Protein AF-A0A0V0GQ46-F1 (afdb_monomer)

Radius of gyration: 17.58 Å; Cα contacts (8 Å, |Δi|>4): 217; chains: 1; bounding box: 42×28×51 Å

Nearest PDB structures (foldseek):
  9bky-assembly3_C  TM=8.879E-01  e=1.731E-05  Trichomonas vaginalis G3
  6nyc-assembly1_A  TM=8.487E-01  e=3.309E-05  Rattus norvegicus
  4v29-assembly1_B  TM=6.767E-01  e=9.395E-04  Arabidopsis thaliana
  5a4x-assembly1_A  TM=6.779E-01  e=1.447E-03  Arabidopsis thaliana
  5a50-assembly1_B  TM=6.426E-01  e=7.571E-04  Arabidopsis thaliana

Organism: Solanum chacoense (NCBI:txid4108)

Solvent-accessible surface area (backbone atoms only — not comparable to full-atom values): 7747 Å² total; per-residue (Å²): 119,43,66,64,94,84,37,67,32,34,28,35,29,40,37,43,33,48,86,94,50,68,51,69,56,74,70,38,70,73,32,84,78,70,79,79,92,76,86,86,86,78,91,80,91,56,57,86,46,50,40,35,41,35,35,30,33,54,26,61,90,73,83,44,72,67,45,77,48,22,53,46,78,47,57,45,72,79,55,56,70,77,42,76,46,76,48,77,41,69,18,49,36,85,47,99,93,43,82,40,79,68,51,68,46,79,46,78,48,69,42,78,72,96,49,67,67,64,54,53,51,63,73,70,57,133

Secondary structure (DSSP, 8-state):
-EEETTEEE--EEEEEEETTEEEEPPPBPS-SS-----------S-TT-EEEEEEEE-GGGGTSPPEEEEEEEEEGGGSPBT-EEEEEEEEEEEETTEEEEEEEEEEEEEB--S-HHHHHHHHS--

Sequence (126 aa):
MKSKDGRGTTDAYCVAKYGPKWVRTRTIIDSLSPQWNEQYTWEVHDPCTVITVGVFDNGYLQGGKCTSIGKVRIRLSTLETEKVYTHSYPLIVLHPSGVKKMGEVQLAVRFSCTSYVNMLSKYTQP

Foldseek 3Di:
DDDDPHDDFFQKKKWKDWPPDI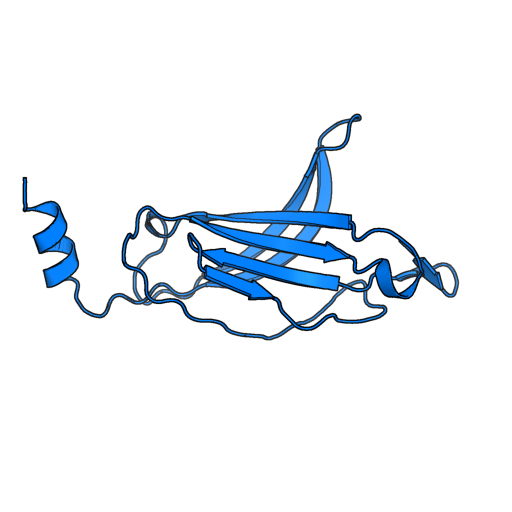DIFHTDGGDPDDDRVDDDDDDDPDQQTKIKMWMWTDCVVPVDDIDTLAMDIHRSVVADAQDKDWDWAFGWDQDPVGIDGNGIDTDIDHHHDPDPPVVVVVVVDD

pLDDT: mean 82.12, std 13.79, range [41.91, 96.0]

Mean predicted aligned error: 8.6 Å

InterPro domains:
  IPR000008 C2 domain [PF00168] (2-91)
  IPR000008 C2 domain [PS50004] (1-89)
  IPR000008 C2 domain [SM00239] (1-88)
  IPR035892 C2 domain superfamily [G3DSA:2.60.40.150] (1-115)
  IPR035892 C2 domain superfamily [SSF49562] (3-115)
  IPR047255 QUIRKY-like, fourth C2 domain [cd08379] (1-108)
  IPR047259 QUIRKY-like [PTHR31425] (1-126)

Structure (mmCIF, N/CA/C/O backbone):
data_AF-A0A0V0GQ46-F1
#
_entry.id   AF-A0A0V0GQ46-F1
#
loop_
_atom_site.group_PDB
_atom_site.id
_atom_site.type_symbol
_atom_site.label_atom_id
_atom_site.label_alt_id
_atom_site.label_comp_id
_atom_site.label_asym_id
_atom_site.label_entity_id
_atom_site.label_seq_id
_atom_site.pdbx_PDB_ins_code
_atom_site.Cartn_x
_atom_site.Cartn_y
_atom_site.Cartn_z
_atom_site.occupancy
_atom_site.B_iso_or_equiv
_atom_site.auth_seq_id
_atom_site.auth_comp_id
_atom_site.auth_asym_id
_atom_site.auth_atom_id
_atom_site.pdbx_PDB_model_num
ATOM 1 N N . MET A 1 1 ? 11.989 0.546 -17.305 1.00 47.09 1 MET A N 1
ATOM 2 C CA . MET A 1 1 ? 11.782 -0.881 -17.623 1.00 47.09 1 MET A CA 1
ATOM 3 C C . MET A 1 1 ? 13.049 -1.378 -18.288 1.00 47.09 1 MET A C 1
ATOM 5 O O . MET A 1 1 ? 13.387 -0.861 -19.347 1.00 47.09 1 MET A O 1
ATOM 9 N N . LYS A 1 2 ? 13.784 -2.282 -17.629 1.00 54.28 2 LYS A N 1
ATOM 10 C CA . LYS A 1 2 ? 14.972 -2.931 -18.212 1.00 54.28 2 LYS A CA 1
ATOM 11 C C . LYS A 1 2 ? 14.561 -3.704 -19.461 1.00 54.28 2 LYS A C 1
ATOM 13 O O . LYS A 1 2 ? 13.492 -4.281 -19.448 1.00 54.28 2 LYS A O 1
ATOM 18 N N . SER A 1 3 ? 15.396 -3.777 -20.489 1.00 47.81 3 SER A N 1
ATOM 19 C CA . SER A 1 3 ? 15.269 -4.800 -21.532 1.00 47.81 3 SER A CA 1
ATOM 20 C C . SER A 1 3 ? 16.409 -5.786 -21.336 1.00 47.81 3 SER A C 1
ATOM 22 O O . SER A 1 3 ? 17.531 -5.508 -21.755 1.00 47.81 3 SER A O 1
ATOM 24 N N . LYS A 1 4 ? 16.134 -6.917 -20.687 1.00 41.91 4 LYS A N 1
ATOM 25 C CA . LYS A 1 4 ? 16.996 -8.098 -20.781 1.00 41.91 4 LYS A CA 1
ATOM 26 C C . LYS A 1 4 ? 16.273 -9.041 -21.740 1.00 41.91 4 LYS A C 1
ATOM 28 O O . LYS A 1 4 ? 15.103 -9.347 -21.531 1.00 41.91 4 LYS A O 1
ATOM 33 N N . ASP A 1 5 ? 16.903 -9.346 -22.870 1.00 47.56 5 ASP A N 1
ATOM 34 C CA . ASP A 1 5 ? 16.332 -10.162 -23.956 1.00 47.56 5 ASP A CA 1
ATOM 35 C C . ASP A 1 5 ? 15.096 -9.565 -24.664 1.00 47.56 5 ASP A C 1
ATOM 37 O O . ASP A 1 5 ? 14.221 -10.285 -25.143 1.00 47.56 5 ASP A O 1
ATOM 41 N N . GLY A 1 6 ? 14.981 -8.231 -24.717 1.00 48.78 6 GLY A N 1
ATOM 42 C CA . GLY A 1 6 ? 13.810 -7.551 -25.292 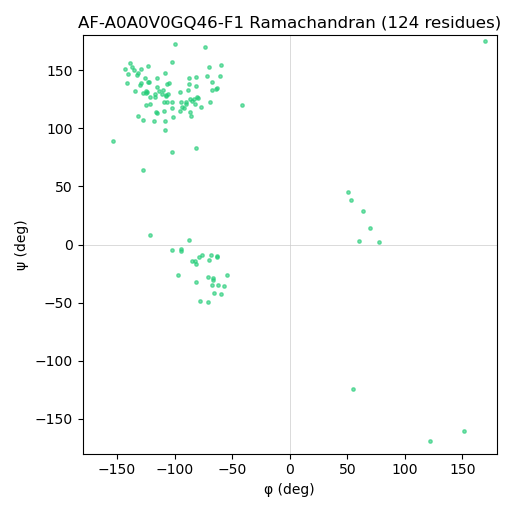1.00 48.78 6 GLY A CA 1
ATOM 43 C C . GLY A 1 6 ? 12.587 -7.536 -24.367 1.00 48.78 6 GLY A C 1
ATOM 44 O O . GLY A 1 6 ? 11.536 -7.017 -24.745 1.00 48.78 6 GLY A O 1
ATOM 45 N N . ARG A 1 7 ? 12.708 -8.075 -23.143 1.00 51.72 7 ARG A N 1
ATOM 46 C CA . ARG A 1 7 ? 11.646 -8.084 -22.133 1.00 51.72 7 ARG A CA 1
ATOM 47 C C . ARG A 1 7 ? 11.953 -7.099 -21.008 1.00 51.72 7 ARG A C 1
ATOM 49 O O . ARG A 1 7 ? 13.026 -7.127 -20.409 1.00 51.72 7 ARG A O 1
ATOM 56 N N . GLY A 1 8 ? 10.962 -6.247 -20.735 1.00 63.66 8 GLY A N 1
ATOM 57 C CA . GLY A 1 8 ? 10.830 -5.443 -19.521 1.00 63.66 8 GLY A CA 1
ATOM 58 C C . GLY A 1 8 ? 11.199 -6.244 -18.270 1.00 63.66 8 GLY A C 1
ATOM 59 O O . GLY A 1 8 ? 10.508 -7.218 -18.013 1.00 63.66 8 GLY A O 1
ATOM 60 N N . THR A 1 9 ? 12.194 -5.871 -17.464 1.00 70.44 9 THR A N 1
ATOM 61 C CA . THR A 1 9 ? 12.308 -6.378 -16.079 1.00 70.44 9 THR A CA 1
ATOM 62 C C . THR A 1 9 ? 12.332 -5.229 -15.068 1.00 70.44 9 THR A C 1
ATOM 64 O O . THR A 1 9 ? 12.663 -4.080 -15.402 1.00 70.44 9 THR A O 1
ATOM 67 N N . THR A 1 10 ? 11.886 -5.531 -13.849 1.00 82.75 10 THR A N 1
ATOM 68 C CA . THR A 1 10 ? 11.664 -4.588 -12.745 1.00 82.75 10 THR A CA 1
ATOM 69 C C . THR A 1 10 ? 12.100 -5.262 -11.450 1.00 82.75 10 THR A C 1
ATOM 71 O O . THR A 1 10 ? 11.832 -6.446 -11.243 1.00 82.75 10 THR A O 1
ATOM 74 N N . ASP A 1 11 ? 12.766 -4.503 -10.584 1.00 89.19 11 ASP A N 1
ATOM 75 C CA . ASP A 1 11 ? 13.241 -4.965 -9.284 1.00 89.19 11 ASP A CA 1
ATOM 76 C C . ASP A 1 11 ? 12.283 -4.437 -8.209 1.00 89.19 11 ASP A C 1
ATOM 78 O O . ASP A 1 11 ? 12.520 -3.413 -7.570 1.00 89.19 11 ASP A O 1
ATOM 82 N N . ALA A 1 12 ? 11.139 -5.091 -8.043 1.00 91.81 12 ALA A N 1
ATOM 83 C CA . ALA A 1 12 ? 10.012 -4.507 -7.330 1.00 91.81 12 ALA A CA 1
ATOM 84 C C . ALA A 1 12 ? 10.045 -4.752 -5.810 1.00 91.81 12 ALA A C 1
ATOM 86 O O . ALA A 1 12 ? 10.287 -5.866 -5.334 1.00 91.81 12 ALA A O 1
ATOM 87 N N . TYR A 1 13 ? 9.707 -3.723 -5.032 1.00 93.94 13 TYR A N 1
ATOM 88 C CA . TYR A 1 13 ? 9.416 -3.830 -3.600 1.00 93.94 13 TYR A CA 1
ATOM 89 C C . TYR A 1 13 ? 8.222 -2.960 -3.204 1.00 93.94 13 TYR A C 1
ATOM 91 O O . TYR A 1 13 ? 7.917 -1.954 -3.848 1.00 93.94 13 TYR A O 1
ATOM 99 N N . CYS A 1 14 ? 7.568 -3.331 -2.110 1.00 95.00 14 CYS A N 1
ATOM 100 C CA . CYS A 1 14 ? 6.446 -2.606 -1.538 1.00 95.00 14 CYS A CA 1
ATOM 101 C C . CYS A 1 14 ? 6.853 -1.922 -0.232 1.00 95.00 14 CYS A C 1
ATOM 103 O O . CYS A 1 14 ? 7.673 -2.426 0.535 1.00 95.00 14 CYS A O 1
ATOM 105 N N . VAL A 1 15 ? 6.245 -0.771 0.040 1.00 95.12 15 VAL A N 1
ATOM 106 C CA . VAL A 1 15 ? 6.314 -0.083 1.330 1.00 95.12 15 VAL A CA 1
ATOM 107 C C . VAL A 1 15 ? 4.895 0.134 1.819 1.00 95.12 15 VAL A C 1
ATOM 109 O O . VAL A 1 15 ? 4.116 0.818 1.157 1.00 95.12 15 VAL A O 1
ATOM 112 N N . ALA A 1 16 ? 4.563 -0.423 2.978 1.00 95.12 16 ALA A N 1
ATOM 113 C CA . ALA A 1 16 ? 3.288 -0.183 3.639 1.00 95.12 16 ALA A CA 1
ATOM 114 C C . ALA A 1 16 ? 3.501 0.742 4.840 1.00 95.12 16 ALA A C 1
ATOM 116 O O . ALA A 1 16 ? 4.384 0.514 5.666 1.00 95.12 16 ALA A O 1
ATOM 117 N N . LYS A 1 17 ? 2.703 1.806 4.922 1.00 94.62 17 LYS A N 1
ATOM 118 C CA . LYS A 1 17 ? 2.791 2.843 5.952 1.00 94.62 17 LYS A CA 1
ATOM 119 C C . LYS A 1 17 ? 1.454 3.006 6.667 1.00 94.62 17 LYS A C 1
ATOM 121 O O . LYS A 1 17 ? 0.426 3.203 6.020 1.00 94.62 17 LYS A O 1
ATOM 126 N N . TYR A 1 18 ? 1.509 3.003 7.994 1.00 91.44 18 TYR A N 1
ATOM 127 C CA . TYR A 1 18 ? 0.414 3.299 8.911 1.00 91.44 18 TYR A CA 1
ATOM 128 C C . TYR A 1 18 ? 0.879 4.376 9.905 1.00 91.44 18 TYR A C 1
ATOM 130 O O . TYR A 1 18 ? 1.717 4.124 10.774 1.00 91.44 18 TYR A O 1
ATOM 138 N N . GLY A 1 19 ? 0.376 5.606 9.758 1.00 87.88 19 GLY A N 1
ATOM 139 C CA . GLY A 1 19 ? 0.841 6.745 10.558 1.00 87.88 19 GLY A CA 1
ATOM 140 C C . GLY A 1 19 ? 2.370 6.931 10.450 1.00 87.88 19 GLY A C 1
ATOM 141 O O . GLY A 1 19 ? 2.876 7.050 9.330 1.00 87.88 19 GLY A O 1
ATOM 142 N N . PRO A 1 20 ? 3.125 6.952 11.567 1.00 88.44 20 PRO A N 1
ATOM 143 C CA . PRO A 1 20 ? 4.589 7.011 11.549 1.00 88.44 20 PRO A CA 1
ATOM 144 C C . PRO A 1 20 ? 5.261 5.643 11.326 1.00 88.44 20 PRO A C 1
ATOM 146 O O . PRO A 1 20 ? 6.441 5.596 10.981 1.00 88.44 20 PRO A O 1
ATOM 149 N N . LYS A 1 21 ? 4.534 4.531 11.506 1.00 91.31 21 LYS A N 1
ATOM 150 C CA . LYS A 1 21 ? 5.063 3.169 11.353 1.00 91.31 21 LYS A CA 1
ATOM 151 C C . LYS A 1 21 ? 5.081 2.796 9.870 1.00 91.31 21 LYS A C 1
ATOM 153 O O . LYS A 1 21 ? 4.113 3.038 9.147 1.00 91.31 21 LYS A O 1
ATOM 158 N N . TRP A 1 22 ? 6.162 2.187 9.405 1.00 94.81 22 TRP A N 1
ATOM 159 C CA . TRP A 1 22 ? 6.264 1.687 8.037 1.00 94.81 22 TRP A CA 1
ATOM 160 C C . TRP A 1 22 ? 7.048 0.382 7.999 1.00 94.81 22 TRP A C 1
ATOM 162 O O . TRP A 1 22 ? 7.905 0.136 8.843 1.00 94.81 22 TRP A O 1
ATOM 172 N N . VAL A 1 23 ? 6.731 -0.452 7.016 1.00 96.00 23 VAL A N 1
ATOM 173 C CA . VAL A 1 23 ? 7.465 -1.677 6.698 1.00 96.00 23 VAL A CA 1
ATOM 174 C C . VAL A 1 23 ? 7.785 -1.677 5.214 1.00 96.00 23 VAL A C 1
ATOM 176 O O . VAL A 1 23 ? 7.056 -1.095 4.405 1.00 96.00 23 VAL A O 1
ATOM 179 N N . ARG A 1 24 ? 8.882 -2.332 4.861 1.00 94.88 24 ARG A N 1
ATOM 180 C CA . ARG A 1 24 ? 9.311 -2.532 3.483 1.00 94.88 24 ARG A CA 1
ATOM 181 C C . ARG A 1 24 ? 9.486 -4.023 3.245 1.00 94.88 24 ARG A C 1
ATOM 183 O O . ARG A 1 24 ? 10.153 -4.675 4.043 1.00 94.88 24 ARG A O 1
ATOM 190 N N . THR A 1 25 ? 8.925 -4.515 2.148 1.00 96.00 25 THR A N 1
ATOM 191 C CA . THR A 1 25 ? 9.077 -5.915 1.747 1.00 96.00 25 THR A CA 1
ATOM 192 C C . THR A 1 25 ? 10.470 -6.191 1.195 1.00 96.00 25 THR A C 1
ATOM 194 O O . THR A 1 25 ? 11.219 -5.262 0.856 1.00 96.00 25 THR A O 1
ATOM 197 N N . ARG A 1 26 ? 10.806 -7.469 0.991 1.00 94.31 26 ARG A N 1
ATOM 198 C CA . ARG A 1 26 ? 11.977 -7.812 0.172 1.00 94.31 26 ARG A CA 1
ATOM 199 C C . ARG A 1 26 ? 11.830 -7.275 -1.258 1.00 94.31 26 ARG A C 1
ATOM 201 O O . ARG A 1 26 ? 10.719 -7.089 -1.763 1.00 94.31 26 ARG A O 1
ATOM 208 N N . THR A 1 27 ? 12.961 -7.042 -1.918 1.00 92.25 27 THR A N 1
ATOM 209 C CA . THR A 1 27 ? 12.986 -6.746 -3.355 1.00 92.25 27 THR A CA 1
ATOM 210 C C . THR A 1 27 ? 12.947 -8.056 -4.130 1.00 92.25 27 THR A C 1
ATOM 212 O O . THR A 1 27 ? 13.804 -8.911 -3.922 1.00 92.25 27 THR A O 1
ATOM 215 N N . ILE A 1 28 ? 11.979 -8.201 -5.033 1.00 91.94 28 ILE A N 1
ATOM 216 C CA . ILE A 1 28 ? 11.957 -9.286 -6.017 1.00 91.94 28 ILE A CA 1
ATOM 217 C C . ILE A 1 28 ? 12.663 -8.778 -7.270 1.00 91.94 28 ILE A C 1
ATOM 219 O O . ILE A 1 28 ? 12.232 -7.791 -7.860 1.00 91.94 28 ILE A O 1
ATOM 223 N N . ILE A 1 29 ? 13.768 -9.422 -7.630 1.00 89.56 29 ILE A N 1
ATOM 224 C CA . ILE A 1 29 ? 14.652 -9.001 -8.722 1.00 89.56 29 ILE A CA 1
ATOM 225 C C . ILE A 1 29 ? 14.157 -9.593 -10.044 1.00 89.56 29 ILE A C 1
ATOM 227 O O . ILE A 1 29 ? 13.682 -10.727 -10.076 1.00 89.56 29 ILE A O 1
ATOM 231 N N . ASP A 1 30 ? 14.291 -8.817 -11.119 1.00 85.38 30 ASP A N 1
ATOM 232 C CA . ASP A 1 30 ? 14.043 -9.222 -12.503 1.00 85.38 30 ASP A CA 1
ATOM 233 C C . ASP A 1 30 ? 12.675 -9.903 -12.740 1.00 85.38 30 ASP A C 1
ATOM 235 O O . ASP A 1 30 ? 12.569 -10.899 -13.456 1.00 85.38 30 ASP A O 1
ATOM 239 N N . SER A 1 31 ? 11.596 -9.342 -12.176 1.00 85.81 31 SER A N 1
ATOM 240 C CA . SER A 1 31 ? 10.235 -9.878 -12.332 1.00 85.81 31 SER A CA 1
ATOM 241 C C . SER A 1 31 ? 9.201 -8.798 -12.656 1.00 85.81 31 SER A C 1
ATOM 243 O O . SER A 1 31 ? 9.119 -7.771 -11.986 1.00 85.81 31 SER A O 1
ATOM 245 N N . LEU A 1 32 ? 8.365 -9.051 -13.671 1.00 83.94 32 LEU A N 1
ATOM 246 C CA . LEU A 1 32 ? 7.196 -8.218 -14.003 1.00 83.94 32 LEU A CA 1
ATOM 247 C C . LEU A 1 32 ? 5.943 -8.584 -13.195 1.00 83.94 32 LEU A C 1
ATOM 249 O O . LEU A 1 32 ? 4.984 -7.817 -13.163 1.00 83.94 32 LEU A O 1
ATOM 253 N N . SER A 1 33 ? 5.951 -9.744 -12.541 1.00 88.38 33 SER A N 1
ATOM 254 C CA . SER A 1 33 ? 4.870 -10.239 -11.686 1.00 88.38 33 SER A CA 1
ATOM 255 C C . SER A 1 33 ? 5.445 -10.635 -10.319 1.00 88.38 33 SER A C 1
ATOM 257 O O . SER A 1 33 ? 5.477 -11.823 -9.978 1.00 88.38 33 SER A O 1
ATOM 259 N N . PRO A 1 34 ? 5.987 -9.666 -9.558 1.00 91.62 34 PRO A N 1
ATOM 260 C CA . PRO A 1 34 ? 6.619 -9.933 -8.273 1.00 91.62 34 PRO A CA 1
ATOM 261 C C . PRO A 1 34 ? 5.605 -10.503 -7.274 1.00 91.62 34 PRO A C 1
ATOM 263 O O . PRO A 1 34 ? 4.503 -9.981 -7.119 1.00 91.62 34 PRO A O 1
ATOM 266 N N . GLN A 1 35 ? 6.000 -11.559 -6.563 1.00 93.62 35 GLN A N 1
ATOM 267 C CA . GLN A 1 35 ? 5.216 -12.145 -5.477 1.00 93.62 35 GLN A CA 1
ATOM 268 C C . GLN A 1 35 ? 5.996 -12.026 -4.172 1.00 93.62 35 GLN A C 1
ATOM 270 O O . GLN A 1 35 ? 6.982 -12.730 -3.943 1.00 93.62 35 GLN A O 1
ATOM 275 N N . TRP A 1 36 ? 5.565 -11.107 -3.310 1.00 94.44 36 TRP A N 1
ATOM 276 C CA . TRP A 1 36 ? 6.195 -10.928 -2.004 1.00 94.44 36 TRP A CA 1
ATOM 277 C C . TRP A 1 36 ? 5.742 -12.008 -1.027 1.00 94.44 36 TRP A C 1
ATOM 279 O O . TRP A 1 36 ? 6.599 -12.662 -0.439 1.00 94.44 36 TRP A O 1
ATOM 289 N N . ASN A 1 37 ? 4.425 -12.246 -0.943 1.00 93.25 37 ASN A N 1
ATOM 290 C CA . ASN A 1 37 ? 3.787 -13.184 -0.009 1.00 93.25 37 ASN A CA 1
ATOM 291 C C . ASN A 1 37 ? 4.188 -12.920 1.454 1.00 93.25 37 ASN A C 1
ATOM 293 O O . ASN A 1 37 ? 4.402 -13.842 2.235 1.00 93.25 37 ASN A O 1
ATOM 297 N N . GLU A 1 38 ? 4.306 -11.640 1.806 1.00 94.31 38 GLU A N 1
ATOM 298 C CA . GLU A 1 38 ? 4.683 -11.177 3.140 1.00 94.31 38 GLU A CA 1
ATOM 299 C C . GLU A 1 38 ? 3.464 -10.592 3.856 1.00 94.31 38 GLU A C 1
ATOM 301 O O . GLU A 1 38 ? 2.679 -9.848 3.262 1.00 94.31 38 GLU A O 1
ATOM 306 N N . GLN A 1 39 ? 3.319 -10.916 5.142 1.00 94.06 39 GLN A N 1
ATOM 307 C CA . GLN A 1 39 ? 2.237 -10.428 5.992 1.00 94.06 39 GLN A CA 1
ATOM 308 C C . GLN A 1 39 ? 2.801 -9.551 7.108 1.00 94.06 39 GLN A C 1
ATOM 310 O O . GLN A 1 39 ? 3.765 -9.918 7.778 1.00 94.06 39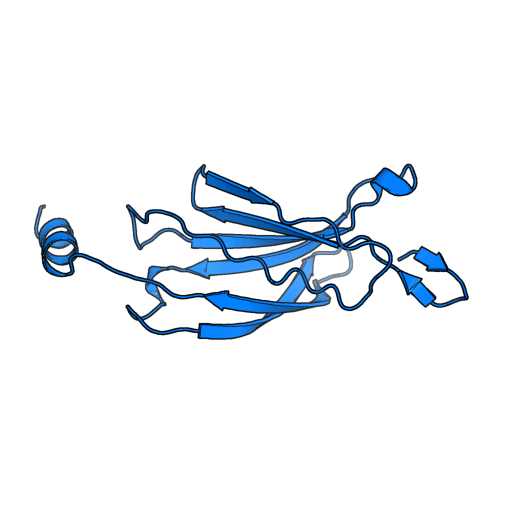 GLN A O 1
ATOM 315 N N . TYR A 1 40 ? 2.144 -8.416 7.341 1.00 93.31 40 TYR A N 1
ATOM 316 C CA . TYR A 1 40 ? 2.488 -7.478 8.402 1.00 93.31 40 TYR A CA 1
ATOM 317 C C . TYR A 1 40 ? 1.249 -7.074 9.189 1.00 93.31 40 TYR A C 1
ATOM 319 O O . TYR A 1 40 ? 0.156 -6.963 8.632 1.00 93.31 40 TYR A O 1
ATOM 327 N N . THR A 1 41 ? 1.447 -6.813 10.478 1.00 91.69 41 THR A N 1
ATOM 328 C CA . THR A 1 41 ? 0.389 -6.416 11.407 1.00 91.69 41 THR A CA 1
ATOM 329 C C . THR A 1 41 ? 0.818 -5.159 12.153 1.00 91.69 41 THR A C 1
ATOM 331 O O . THR A 1 41 ? 1.968 -5.040 12.574 1.00 91.69 41 THR A O 1
ATOM 334 N N . TRP A 1 42 ? -0.119 -4.233 12.344 1.00 89.94 42 TRP A N 1
ATOM 335 C CA . TRP A 1 42 ? 0.068 -3.043 13.168 1.00 89.94 42 TRP A CA 1
ATOM 336 C C . TRP A 1 42 ? -1.035 -2.958 14.211 1.00 89.94 42 TRP A C 1
ATOM 338 O O . TRP A 1 42 ? -2.194 -3.248 13.921 1.00 89.94 42 TRP A O 1
ATOM 348 N N . GLU A 1 43 ? -0.682 -2.492 15.404 1.00 87.56 43 GLU A N 1
ATOM 349 C CA . GLU A 1 43 ? -1.673 -2.065 16.387 1.00 87.56 43 GLU A CA 1
ATOM 350 C C . GLU A 1 43 ? -2.350 -0.776 15.915 1.00 87.56 43 GLU A C 1
ATOM 352 O O . GLU A 1 43 ? -1.687 0.238 15.654 1.00 87.56 43 GLU A O 1
ATOM 357 N N . VAL A 1 44 ? -3.676 -0.833 15.795 1.00 84.69 44 VAL A N 1
ATOM 358 C CA . VAL A 1 44 ? -4.507 0.289 15.359 1.00 84.69 44 VAL A CA 1
ATOM 359 C C . VAL A 1 44 ? -5.043 1.012 16.588 1.00 84.69 44 VAL A C 1
ATOM 361 O O . VAL A 1 44 ? -5.836 0.466 17.350 1.00 84.69 44 VAL A O 1
ATOM 364 N N . HIS A 1 45 ? -4.618 2.260 16.771 1.00 81.06 45 HIS A N 1
ATOM 365 C CA . HIS A 1 45 ? -5.109 3.127 17.847 1.00 81.06 45 HIS A CA 1
ATOM 366 C C . HIS A 1 45 ? -6.217 4.079 17.381 1.00 81.06 45 HIS A C 1
ATOM 368 O O . HIS A 1 45 ? -7.044 4.480 18.199 1.00 81.06 45 HIS A O 1
ATOM 374 N N . ASP A 1 46 ? -6.233 4.410 16.084 1.00 81.12 46 ASP A N 1
ATOM 375 C CA . ASP A 1 46 ? -7.221 5.277 15.445 1.00 81.12 46 ASP A CA 1
ATOM 376 C C . ASP A 1 46 ? -7.754 4.620 14.150 1.00 81.12 46 ASP A C 1
ATOM 378 O O . ASP A 1 46 ? -7.013 4.511 13.164 1.00 81.12 46 ASP A O 1
ATOM 382 N N . PRO A 1 47 ? -9.029 4.186 14.114 1.00 76.00 47 PRO A N 1
ATOM 383 C CA . PRO A 1 47 ? -9.633 3.565 12.935 1.00 76.00 47 PRO A CA 1
ATOM 384 C C . PRO A 1 47 ? -9.870 4.552 11.777 1.00 76.00 47 PRO A C 1
ATOM 386 O O . PRO A 1 47 ? -10.102 4.124 10.646 1.00 76.00 47 PRO A O 1
ATOM 389 N N . CYS A 1 48 ? -9.780 5.867 12.007 1.00 81.19 48 CYS A N 1
ATOM 390 C CA . CYS A 1 48 ? -9.873 6.873 10.946 1.00 81.19 48 CYS A CA 1
ATOM 391 C C . CYS A 1 48 ? -8.590 6.970 10.102 1.00 81.19 48 CYS A C 1
ATOM 393 O O . CYS A 1 48 ? -8.584 7.614 9.045 1.00 81.19 48 CYS A O 1
ATOM 395 N N . THR A 1 49 ? -7.513 6.304 10.528 1.00 86.62 49 THR A N 1
ATOM 396 C CA . THR A 1 49 ? -6.234 6.279 9.819 1.00 86.62 49 THR A CA 1
ATOM 397 C C . THR A 1 49 ? -6.309 5.467 8.515 1.00 86.62 49 THR A C 1
ATOM 399 O O . THR A 1 49 ? -7.119 4.557 8.326 1.00 86.62 49 THR A O 1
ATOM 402 N N . VAL A 1 50 ? -5.443 5.825 7.565 1.00 91.94 50 VAL A N 1
ATOM 403 C CA . VAL A 1 50 ? -5.328 5.198 6.245 1.00 91.94 50 VAL A CA 1
ATOM 404 C C . VAL A 1 50 ? -4.006 4.444 6.154 1.00 91.94 50 VAL A C 1
ATOM 406 O O . VAL A 1 50 ? -2.946 5.026 6.388 1.00 91.94 50 VAL A O 1
ATOM 409 N N . ILE A 1 51 ? -4.055 3.180 5.736 1.00 93.25 51 ILE A N 1
ATOM 410 C CA . ILE A 1 51 ? -2.864 2.433 5.327 1.00 93.25 51 ILE A CA 1
ATOM 411 C C . ILE A 1 51 ? -2.525 2.828 3.892 1.00 93.25 51 ILE A C 1
ATOM 413 O O . ILE A 1 51 ? -3.372 2.776 3.001 1.00 93.25 51 ILE A O 1
ATOM 417 N N . THR A 1 52 ? -1.280 3.237 3.656 1.00 94.19 52 THR A N 1
ATOM 418 C CA . THR A 1 52 ? -0.778 3.522 2.307 1.00 94.19 52 THR A CA 1
ATOM 419 C C . THR A 1 52 ? 0.219 2.455 1.898 1.00 94.19 52 THR A C 1
ATOM 421 O O . THR A 1 52 ? 1.228 2.281 2.574 1.00 94.19 52 THR A O 1
ATOM 424 N N . VAL A 1 53 ? -0.040 1.775 0.785 1.00 94.50 53 VAL A N 1
ATOM 425 C CA . VAL A 1 53 ? 0.866 0.792 0.185 1.00 94.50 53 VAL A CA 1
ATOM 426 C C . VAL A 1 53 ? 1.426 1.380 -1.103 1.00 94.50 53 VAL A C 1
ATOM 428 O O . VAL A 1 53 ? 0.678 1.655 -2.036 1.00 94.50 53 VAL A O 1
ATOM 431 N N . GLY A 1 54 ? 2.729 1.630 -1.149 1.00 93.25 54 GLY A N 1
ATOM 432 C CA . GLY A 1 54 ? 3.444 2.084 -2.340 1.00 93.25 54 GLY A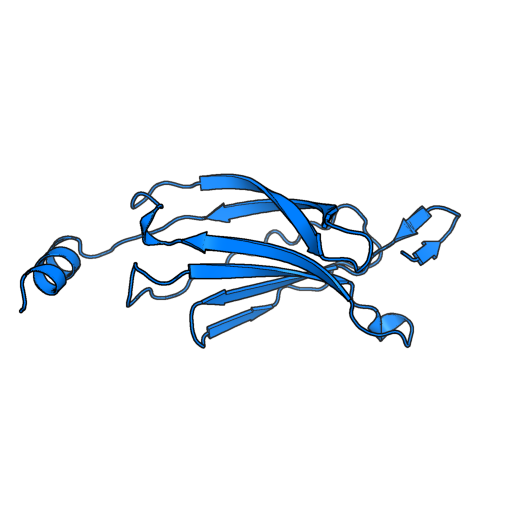 CA 1
ATOM 433 C C . GLY A 1 54 ? 4.256 0.951 -2.950 1.00 93.25 54 GLY A C 1
ATOM 434 O O . GLY A 1 54 ? 4.894 0.203 -2.217 1.00 93.25 54 GLY A O 1
ATOM 435 N N . VAL A 1 55 ? 4.256 0.848 -4.275 1.00 93.44 55 VAL A N 1
ATOM 436 C CA . VAL A 1 55 ? 5.066 -0.117 -5.028 1.00 93.44 55 VAL A CA 1
ATOM 437 C C . VAL A 1 55 ? 6.153 0.647 -5.772 1.00 93.44 55 VAL A C 1
ATOM 439 O O . VAL A 1 55 ? 5.880 1.672 -6.405 1.00 93.44 55 VAL A O 1
ATOM 442 N N . PHE A 1 56 ? 7.385 0.163 -5.685 1.00 91.44 56 PHE A N 1
ATOM 443 C CA . PHE A 1 56 ? 8.574 0.841 -6.184 1.00 91.44 56 PHE A CA 1
ATOM 444 C C . PHE A 1 56 ? 9.448 -0.112 -6.992 1.00 91.44 56 PHE A C 1
ATOM 446 O O . PHE A 1 56 ? 9.558 -1.289 -6.656 1.00 91.44 56 PHE A O 1
ATOM 453 N N . ASP A 1 57 ? 10.092 0.424 -8.026 1.00 89.25 57 ASP A N 1
ATOM 454 C CA . ASP A 1 57 ? 11.160 -0.235 -8.776 1.00 89.25 57 ASP A CA 1
ATOM 455 C C . ASP A 1 57 ? 12.516 0.188 -8.199 1.00 89.25 57 ASP A C 1
ATOM 457 O O . ASP A 1 57 ? 12.838 1.383 -8.132 1.00 89.25 57 ASP A O 1
ATOM 461 N N . ASN A 1 58 ? 13.308 -0.786 -7.766 1.00 86.75 58 ASN A N 1
ATOM 462 C CA . ASN A 1 58 ? 14.634 -0.592 -7.208 1.00 86.75 58 ASN A CA 1
ATOM 463 C C . ASN A 1 58 ? 15.678 -0.418 -8.319 1.00 86.75 58 ASN A C 1
ATOM 465 O O . ASN A 1 58 ? 16.411 -1.339 -8.668 1.00 86.75 58 ASN A O 1
ATOM 469 N N . GLY A 1 59 ? 15.797 0.807 -8.828 1.00 76.88 59 GLY A N 1
ATOM 470 C CA . GLY A 1 59 ? 16.803 1.163 -9.833 1.00 76.88 59 GLY A CA 1
ATOM 471 C C . GLY A 1 59 ? 18.256 1.154 -9.333 1.00 76.88 59 GLY A C 1
ATOM 472 O O . GLY A 1 59 ? 19.172 1.258 -10.149 1.00 76.88 59 GLY A O 1
ATOM 473 N N . TYR A 1 60 ? 18.495 1.014 -8.021 1.00 67.81 60 TYR A N 1
ATOM 474 C CA . TYR A 1 60 ? 19.836 1.141 -7.432 1.00 67.81 60 TYR A CA 1
ATOM 475 C C . TYR A 1 60 ? 20.804 0.038 -7.867 1.00 67.81 60 TYR A C 1
ATOM 477 O O . TYR A 1 60 ? 21.996 0.298 -8.005 1.00 67.81 60 TYR A O 1
ATOM 485 N N . LEU A 1 61 ? 20.299 -1.167 -8.160 1.00 63.66 61 LEU A N 1
ATOM 486 C CA . LEU A 1 61 ? 21.112 -2.266 -8.700 1.00 63.66 61 LEU A CA 1
ATOM 487 C C . LEU A 1 61 ? 21.705 -1.947 -10.089 1.00 63.66 61 LEU A C 1
ATOM 489 O O . LEU A 1 61 ? 22.547 -2.688 -10.581 1.00 63.66 61 LEU A O 1
ATOM 493 N N . GLN A 1 62 ? 21.270 -0.851 -10.720 1.00 55.31 62 GLN A N 1
ATOM 494 C CA . GLN A 1 62 ? 21.633 -0.441 -12.079 1.00 55.31 62 GLN A CA 1
ATOM 495 C C . GLN A 1 62 ? 22.294 0.947 -12.137 1.00 55.31 62 GLN A C 1
ATOM 497 O O . GLN A 1 62 ? 22.438 1.505 -13.222 1.00 55.31 62 GLN A O 1
ATOM 502 N N . GLY A 1 63 ? 22.625 1.558 -10.991 1.00 60.75 63 GLY A N 1
ATOM 503 C CA . GLY A 1 63 ? 23.108 2.947 -10.946 1.00 60.75 63 GLY A CA 1
ATOM 504 C C . GLY A 1 63 ? 22.035 4.000 -11.274 1.00 60.75 63 GLY A C 1
ATOM 505 O O . GLY A 1 63 ? 22.362 5.158 -11.526 1.00 60.75 63 GLY A O 1
ATOM 506 N N . GLY A 1 64 ? 20.754 3.610 -11.280 1.00 67.12 64 GLY A N 1
ATOM 507 C CA . GLY A 1 64 ? 19.607 4.487 -11.517 1.00 67.12 64 GLY A CA 1
ATOM 508 C C . GLY A 1 64 ? 18.896 4.919 -10.230 1.00 67.12 64 GLY A C 1
ATOM 509 O O . GLY A 1 64 ? 19.169 4.425 -9.137 1.00 67.12 64 GLY A O 1
ATOM 510 N N . LYS A 1 65 ? 17.933 5.842 -10.355 1.00 74.69 65 LYS A N 1
ATOM 511 C CA . LYS A 1 65 ? 17.064 6.254 -9.239 1.00 74.69 65 LYS A CA 1
ATOM 512 C C . LYS A 1 65 ? 15.924 5.253 -9.044 1.00 74.69 65 LYS A C 1
ATOM 514 O O . LYS A 1 65 ? 15.369 4.750 -10.019 1.00 74.69 65 LYS A O 1
ATOM 519 N N . CYS A 1 66 ? 15.523 5.018 -7.795 1.00 79.38 66 CYS A N 1
ATOM 520 C CA . CYS A 1 66 ? 14.290 4.285 -7.510 1.00 79.38 66 CYS A CA 1
ATOM 521 C C . CYS A 1 66 ? 13.081 5.064 -8.035 1.00 79.38 66 CYS A C 1
ATOM 523 O O . CYS A 1 66 ? 12.971 6.271 -7.808 1.00 79.38 66 CYS A O 1
ATOM 525 N N . THR A 1 67 ? 12.169 4.374 -8.717 1.00 84.88 67 THR A N 1
ATOM 526 C CA . THR A 1 67 ? 10.956 4.991 -9.270 1.00 84.88 67 THR A CA 1
ATOM 527 C C . THR A 1 67 ? 9.712 4.420 -8.602 1.00 84.88 67 THR A C 1
ATOM 529 O O . THR A 1 67 ? 9.656 3.242 -8.255 1.00 84.88 67 THR A O 1
ATOM 532 N N . SER A 1 68 ? 8.705 5.262 -8.377 1.00 87.19 68 SER A N 1
ATOM 533 C CA . SER A 1 68 ? 7.415 4.818 -7.846 1.00 87.19 68 SER A CA 1
ATOM 534 C C . SER A 1 68 ? 6.544 4.277 -8.977 1.00 87.19 68 SER A C 1
ATOM 536 O O . SER A 1 68 ? 6.221 5.020 -9.905 1.00 87.19 68 SER A O 1
ATOM 538 N N . ILE A 1 69 ? 6.127 3.015 -8.874 1.00 88.12 69 ILE A N 1
ATOM 539 C CA . ILE A 1 69 ? 5.219 2.355 -9.825 1.00 88.12 69 ILE A CA 1
ATOM 540 C C . ILE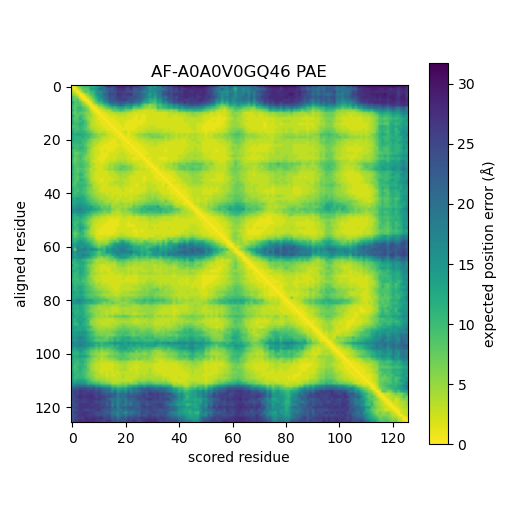 A 1 69 ? 3.766 2.730 -9.531 1.00 88.12 69 ILE A C 1
ATOM 542 O O . ILE A 1 69 ? 2.956 2.811 -10.445 1.00 88.12 69 ILE A O 1
ATOM 546 N N . GLY A 1 70 ? 3.419 2.962 -8.265 1.00 90.44 70 GLY A N 1
ATOM 547 C CA . GLY A 1 70 ? 2.083 3.399 -7.876 1.00 90.44 70 GLY A CA 1
ATOM 548 C C . GLY A 1 70 ? 1.868 3.351 -6.371 1.00 90.44 70 GLY A C 1
ATOM 549 O O . GLY A 1 70 ? 2.730 2.900 -5.614 1.00 90.44 70 GLY A O 1
ATOM 550 N N . LYS A 1 71 ? 0.704 3.831 -5.932 1.00 91.88 71 LYS A N 1
ATOM 551 C CA . LYS A 1 71 ? 0.295 3.790 -4.527 1.00 91.88 71 LYS A CA 1
ATOM 552 C C . LYS A 1 71 ? -1.185 3.467 -4.389 1.00 91.88 71 LYS A C 1
ATOM 554 O O . LYS A 1 71 ? -2.000 3.923 -5.185 1.00 91.88 71 LYS A O 1
ATOM 559 N N . VAL A 1 72 ? -1.515 2.758 -3.323 1.00 92.19 72 VAL A N 1
ATOM 560 C CA . VAL A 1 72 ? -2.870 2.397 -2.915 1.00 92.19 72 VAL A CA 1
ATOM 561 C C . VAL A 1 72 ? -3.098 2.940 -1.512 1.00 92.19 72 VAL A C 1
ATOM 563 O O . VAL A 1 72 ? -2.201 2.911 -0.669 1.00 92.19 72 VAL A O 1
ATOM 566 N N . ARG A 1 73 ? -4.292 3.475 -1.261 1.00 92.44 73 ARG A N 1
ATOM 567 C CA . ARG A 1 73 ? -4.700 3.996 0.047 1.00 92.44 73 ARG A CA 1
ATOM 568 C C . ARG A 1 73 ? -5.936 3.237 0.503 1.00 92.44 73 ARG A C 1
ATOM 570 O O . ARG A 1 73 ? -6.948 3.267 -0.185 1.00 92.44 73 ARG A O 1
ATOM 577 N N . ILE A 1 74 ? -5.844 2.587 1.655 1.00 91.88 74 ILE A N 1
ATOM 578 C CA . ILE A 1 74 ? -6.911 1.778 2.242 1.00 91.88 74 ILE A CA 1
ATOM 579 C C . ILE A 1 74 ? -7.318 2.442 3.550 1.00 91.88 74 ILE A C 1
ATOM 581 O O . ILE A 1 74 ? -6.516 2.558 4.478 1.00 91.88 74 ILE A O 1
ATOM 585 N N . ARG A 1 75 ? -8.552 2.941 3.606 1.00 91.19 75 ARG A N 1
ATOM 586 C CA . ARG A 1 75 ? -9.106 3.556 4.812 1.00 91.19 75 ARG A CA 1
ATOM 587 C C . ARG A 1 75 ? -9.556 2.444 5.754 1.00 91.19 75 ARG A C 1
ATOM 589 O O . ARG A 1 75 ? -10.330 1.588 5.349 1.00 91.19 75 ARG A O 1
ATOM 596 N N . LEU A 1 76 ? -9.082 2.452 6.997 1.00 87.75 76 LEU A N 1
ATOM 597 C CA . LEU A 1 76 ? -9.421 1.383 7.939 1.00 87.75 76 LEU A CA 1
ATOM 598 C C . LEU A 1 76 ? -10.901 1.399 8.325 1.00 87.75 76 LEU A C 1
ATOM 600 O O . LEU A 1 76 ? -11.511 0.343 8.423 1.00 87.75 76 LEU A O 1
ATOM 604 N N . SER A 1 77 ? -11.503 2.584 8.430 1.00 85.00 77 SER A N 1
ATOM 605 C CA . SER A 1 77 ? -12.925 2.739 8.753 1.00 85.00 77 SER A CA 1
ATOM 606 C C . SER A 1 77 ? -13.892 2.158 7.712 1.00 85.00 77 SER A C 1
ATOM 608 O O . SER A 1 77 ? -15.087 2.111 7.976 1.00 85.00 77 SER A O 1
ATOM 610 N N . THR A 1 78 ? -13.424 1.769 6.518 1.00 87.69 78 THR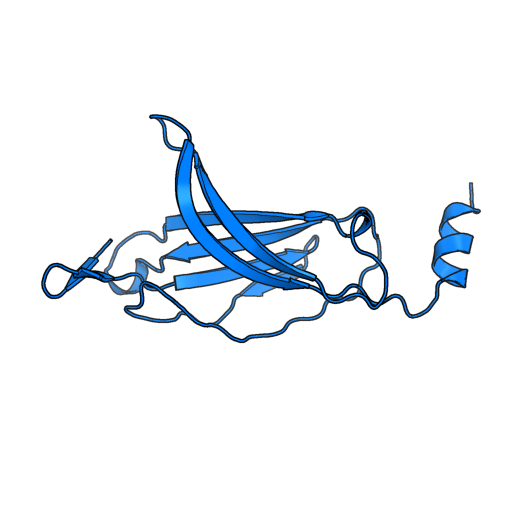 A N 1
ATOM 611 C CA . THR A 1 78 ? -14.265 1.102 5.505 1.00 87.69 78 THR A CA 1
ATOM 612 C C . THR A 1 78 ? -14.172 -0.419 5.572 1.00 87.69 78 THR A C 1
ATOM 614 O O . THR A 1 78 ? -14.820 -1.094 4.778 1.00 87.69 78 THR A O 1
ATOM 617 N N . LEU A 1 79 ? -13.324 -0.964 6.446 1.00 88.00 79 LEU A N 1
ATOM 618 C CA . LEU A 1 79 ? -13.135 -2.400 6.602 1.00 88.00 79 LEU A CA 1
ATOM 619 C C . LEU A 1 79 ? -14.018 -2.916 7.738 1.00 88.00 79 LEU A C 1
ATOM 621 O O . LEU A 1 79 ? -14.012 -2.376 8.843 1.00 88.00 79 LEU A O 1
ATOM 625 N N . GLU A 1 80 ? -14.748 -3.994 7.475 1.00 86.06 80 GLU A N 1
ATOM 626 C CA . GLU A 1 80 ? -15.459 -4.740 8.509 1.00 86.06 80 GLU A CA 1
ATOM 627 C C . GLU A 1 80 ? -14.464 -5.521 9.377 1.00 86.06 80 GLU A C 1
ATOM 629 O O . GLU A 1 80 ? -13.440 -6.024 8.903 1.00 86.06 80 GLU A O 1
ATOM 634 N N . THR A 1 81 ? -14.781 -5.632 10.666 1.00 84.94 81 THR A N 1
ATOM 635 C CA . THR A 1 81 ? -13.969 -6.384 11.630 1.00 84.94 81 THR A CA 1
ATOM 636 C C . THR A 1 81 ? -14.009 -7.888 11.334 1.00 84.94 81 THR A C 1
ATOM 638 O O . THR A 1 81 ? -15.053 -8.421 10.973 1.00 84.94 81 THR A O 1
ATOM 641 N N . GLU A 1 82 ? -12.863 -8.560 11.472 1.00 86.06 82 GLU A N 1
ATOM 642 C CA . GLU A 1 82 ? -12.615 -9.986 11.184 1.00 86.06 82 GLU A CA 1
ATOM 643 C C . GLU A 1 82 ? -12.856 -10.438 9.732 1.00 86.06 82 GLU A C 1
ATOM 645 O O . GLU A 1 82 ? -12.642 -11.603 9.396 1.00 86.06 82 GLU A O 1
ATOM 650 N N . LYS A 1 83 ? -13.202 -9.522 8.823 1.00 89.44 83 LYS A N 1
ATOM 651 C CA . LYS A 1 83 ? -13.354 -9.825 7.399 1.00 89.44 83 LYS A CA 1
ATOM 652 C C . LYS A 1 83 ? -12.029 -9.678 6.660 1.00 89.44 83 LYS A C 1
ATOM 654 O O . LYS A 1 83 ? -11.315 -8.685 6.809 1.00 89.44 83 LYS A O 1
ATOM 659 N N . VAL A 1 84 ? -11.705 -10.674 5.836 1.00 92.31 84 VAL A N 1
ATOM 660 C CA . VAL A 1 84 ? -10.529 -10.653 4.958 1.00 92.31 84 VAL A CA 1
ATOM 661 C C . VAL A 1 84 ? -10.938 -10.114 3.592 1.00 92.31 84 VAL A C 1
ATOM 663 O O . VAL A 1 84 ? -11.766 -10.701 2.900 1.00 92.31 84 VAL A O 1
A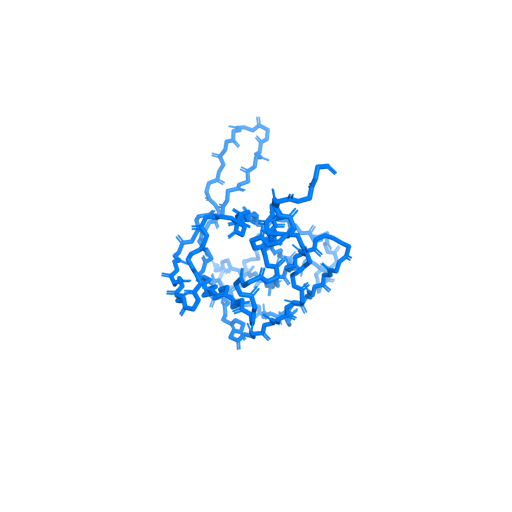TOM 666 N N . TYR A 1 85 ? -10.339 -8.995 3.200 1.00 91.50 85 TYR A N 1
ATOM 667 C CA . TYR A 1 85 ? -10.532 -8.363 1.902 1.00 91.50 85 TYR A CA 1
ATOM 668 C C . TYR A 1 85 ? -9.350 -8.693 0.999 1.00 91.50 85 TYR A C 1
ATOM 670 O O . TYR A 1 85 ? -8.264 -8.154 1.198 1.00 91.50 85 TYR A O 1
ATOM 678 N N . THR A 1 86 ? -9.573 -9.518 -0.022 1.00 93.50 86 THR A N 1
ATOM 679 C CA . THR A 1 86 ? -8.569 -9.836 -1.048 1.00 93.50 86 THR A CA 1
ATOM 680 C C . THR A 1 86 ? -8.968 -9.167 -2.354 1.00 93.50 86 THR A C 1
ATOM 682 O O . THR A 1 86 ? -9.930 -9.589 -2.989 1.00 93.50 86 THR A O 1
ATOM 685 N N . HIS A 1 87 ? -8.263 -8.103 -2.742 1.00 90.62 87 HIS A N 1
ATOM 686 C CA . HIS A 1 87 ? -8.597 -7.314 -3.932 1.00 90.62 87 HIS A CA 1
ATOM 687 C C . HIS A 1 87 ? -7.357 -6.985 -4.765 1.00 90.62 87 HIS A C 1
ATOM 689 O O . HIS A 1 87 ? -6.254 -6.821 -4.238 1.00 90.62 87 HIS A O 1
ATOM 695 N N . SER A 1 88 ? -7.567 -6.855 -6.078 1.00 91.50 88 SER A N 1
ATOM 696 C CA . SER A 1 88 ? -6.585 -6.289 -7.004 1.00 91.50 88 SER A CA 1
ATOM 697 C C . SER A 1 88 ? -6.803 -4.781 -7.097 1.00 91.50 88 SER A C 1
ATOM 699 O O . SER A 1 88 ? -7.891 -4.327 -7.455 1.00 91.50 88 SER A O 1
ATOM 701 N N . TYR A 1 89 ? -5.784 -3.997 -6.751 1.00 91.25 89 TYR A N 1
ATOM 702 C CA . TYR A 1 89 ? -5.825 -2.539 -6.785 1.00 91.25 89 TYR A CA 1
ATOM 703 C C . TYR A 1 89 ? -4.983 -2.011 -7.950 1.00 91.25 89 TYR A C 1
ATOM 705 O O . TYR A 1 89 ? -3.801 -2.351 -8.043 1.00 91.25 89 TYR A O 1
ATOM 713 N N . PRO A 1 90 ? -5.524 -1.146 -8.823 1.00 90.25 90 PRO A N 1
ATOM 714 C CA . PRO A 1 90 ? -4.749 -0.584 -9.919 1.00 90.25 90 PRO A CA 1
ATOM 715 C C . PRO A 1 90 ? -3.654 0.352 -9.394 1.00 90.25 90 PRO A C 1
ATOM 717 O O . PRO A 1 90 ? -3.899 1.239 -8.574 1.00 90.25 90 PRO A O 1
ATOM 720 N N . LEU A 1 91 ? -2.438 0.183 -9.908 1.00 86.88 91 LEU A N 1
ATOM 721 C CA . LEU A 1 91 ? -1.311 1.069 -9.646 1.00 86.88 91 LEU A CA 1
ATOM 722 C C . LEU A 1 91 ? -1.367 2.231 -10.630 1.00 86.88 91 LEU A C 1
ATOM 72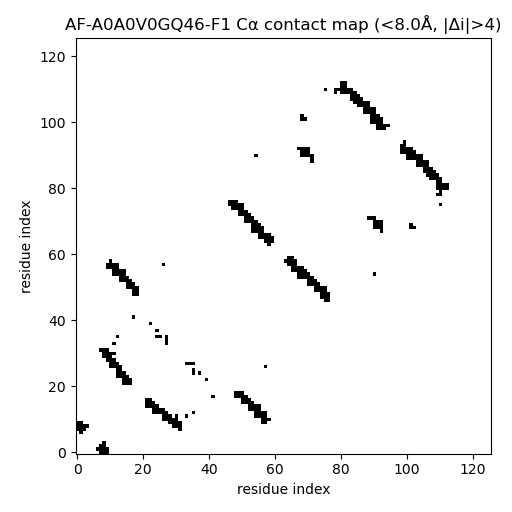4 O O . LEU A 1 91 ? -1.175 2.064 -11.835 1.00 86.88 91 LEU A O 1
ATOM 728 N N . ILE A 1 92 ? -1.668 3.412 -10.100 1.00 83.75 92 ILE A N 1
ATOM 729 C CA . ILE A 1 92 ? -1.866 4.628 -10.882 1.00 83.75 92 ILE A CA 1
ATOM 730 C C . ILE A 1 92 ? -0.756 5.626 -10.554 1.00 83.75 92 ILE A C 1
ATOM 732 O O . ILE A 1 92 ? -0.475 5.891 -9.380 1.00 83.75 92 ILE A O 1
ATOM 736 N N . VAL A 1 93 ? -0.148 6.200 -11.594 1.00 80.19 93 VAL A N 1
ATOM 737 C CA . VAL A 1 93 ? 0.874 7.250 -11.484 1.00 80.19 93 VAL A CA 1
ATOM 738 C C . VAL A 1 93 ? 0.438 8.478 -12.262 1.00 80.19 93 VAL A C 1
ATOM 740 O O . VAL A 1 93 ? -0.105 8.380 -13.364 1.00 80.19 93 VAL A O 1
ATOM 743 N N . LEU A 1 94 ? 0.695 9.643 -11.672 1.00 78.06 94 LEU A N 1
ATOM 744 C CA . LEU A 1 94 ? 0.524 10.925 -12.332 1.00 78.06 94 LEU A CA 1
ATOM 745 C C . LEU A 1 94 ? 1.804 11.255 -13.105 1.00 78.06 94 LEU A C 1
ATOM 747 O O . LEU A 1 94 ? 2.858 11.458 -12.505 1.00 78.06 94 LEU A O 1
ATOM 751 N N . HIS A 1 95 ? 1.706 11.289 -14.427 1.00 76.31 95 HIS A N 1
ATOM 752 C CA . HIS A 1 95 ? 2.754 11.765 -15.322 1.00 76.31 95 HIS A CA 1
ATOM 753 C C . HIS A 1 95 ? 2.390 13.183 -15.806 1.00 76.31 95 HIS A C 1
ATOM 755 O O . HIS A 1 95 ? 1.203 13.516 -15.833 1.00 76.31 95 HIS A O 1
ATOM 761 N N . PRO A 1 96 ? 3.348 14.024 -16.241 1.00 76.81 96 PRO A N 1
ATOM 762 C CA . PRO A 1 96 ? 3.033 15.329 -16.835 1.00 76.81 96 PRO A CA 1
ATOM 763 C C . PRO A 1 96 ? 2.063 15.258 -18.025 1.00 76.81 96 PRO A C 1
ATOM 765 O O . PRO A 1 96 ? 1.330 16.203 -18.284 1.00 76.81 96 PRO A O 1
ATOM 768 N N . SER A 1 97 ? 2.023 14.118 -18.723 1.00 82.19 97 SER A N 1
ATOM 769 C CA . SER A 1 97 ? 1.107 13.851 -19.840 1.00 82.19 97 SER A CA 1
ATOM 770 C C . SER A 1 97 ? -0.252 13.268 -19.420 1.00 82.19 97 SER A C 1
ATOM 772 O O . SER A 1 97 ? -1.031 12.877 -20.283 1.00 82.19 97 SER A O 1
ATOM 774 N N . GLY A 1 98 ? -0.519 13.132 -18.117 1.00 82.62 98 GLY A N 1
ATOM 775 C CA . GLY A 1 98 ? -1.765 12.589 -17.581 1.00 82.62 98 GLY A CA 1
ATOM 776 C C . GLY A 1 98 ? -1.590 11.361 -16.686 1.00 82.62 98 GLY A C 1
ATOM 777 O O . GLY A 1 98 ? -0.496 10.995 -16.255 1.00 82.62 98 GLY A O 1
ATOM 778 N N . VAL A 1 99 ? -2.717 10.728 -16.374 1.00 81.56 99 VAL A N 1
ATOM 779 C CA . VAL A 1 99 ? -2.788 9.576 -15.473 1.00 81.56 99 VAL A CA 1
ATOM 780 C C . VAL A 1 99 ? -2.498 8.292 -16.248 1.00 81.56 99 VAL A C 1
ATOM 782 O O . VAL A 1 99 ? -3.189 7.982 -17.215 1.00 81.56 99 VAL A O 1
ATOM 785 N N . LYS A 1 100 ? -1.499 7.517 -15.811 1.00 83.19 100 LYS A N 1
ATOM 786 C CA . LYS A 1 100 ? -1.140 6.234 -16.428 1.00 83.19 100 LYS A CA 1
ATOM 787 C C . LYS A 1 100 ? -1.345 5.083 -15.446 1.00 83.19 100 LYS A C 1
ATOM 789 O O . LYS A 1 100 ? -0.839 5.118 -14.323 1.00 83.19 100 LYS A O 1
ATOM 794 N N . LYS A 1 101 ? -2.060 4.042 -15.888 1.00 84.62 101 LYS A N 1
ATOM 795 C CA . LYS A 1 101 ? -2.135 2.750 -15.191 1.00 84.62 101 LYS A CA 1
ATOM 796 C C . LYS A 1 101 ? -0.84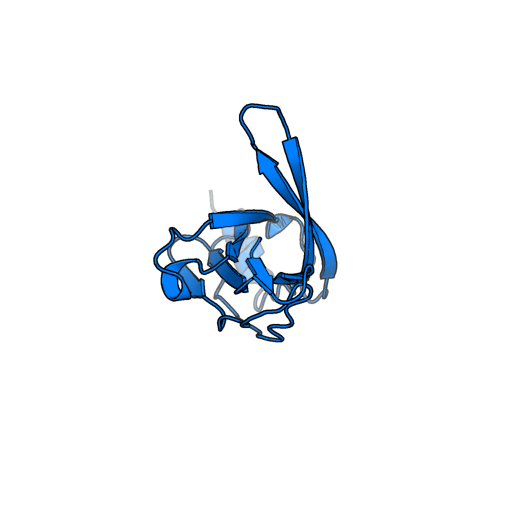0 1.981 -15.463 1.00 84.62 101 LYS A C 1
ATOM 798 O O . LYS A 1 101 ? -0.525 1.693 -16.614 1.00 84.62 101 LYS A O 1
ATOM 803 N N . MET A 1 102 ? -0.089 1.689 -14.408 1.00 83.69 102 MET A N 1
ATOM 804 C CA . MET A 1 102 ? 1.233 1.050 -14.465 1.00 83.69 102 MET A CA 1
ATOM 805 C C . MET A 1 102 ? 1.200 -0.440 -14.101 1.00 83.69 102 MET A C 1
ATOM 807 O O . MET A 1 102 ? 2.218 -1.114 -14.204 1.00 83.69 102 MET A O 1
ATOM 811 N N . GLY A 1 103 ? 0.044 -0.956 -13.683 1.00 86.75 103 GLY A N 1
ATOM 812 C CA . GLY A 1 103 ? -0.148 -2.350 -13.295 1.00 86.75 103 GLY A CA 1
ATOM 813 C C . GLY A 1 103 ? -1.249 -2.480 -12.254 1.00 86.75 103 GLY A C 1
ATOM 814 O O . GLY A 1 103 ? -2.068 -1.571 -12.088 1.00 86.75 103 GLY A O 1
ATOM 815 N N . GLU A 1 104 ? -1.249 -3.596 -11.538 1.00 91.75 104 GLU A N 1
ATOM 816 C CA . GLU A 1 104 ? -2.125 -3.840 -10.395 1.00 91.75 104 GLU A CA 1
ATOM 817 C C . GLU A 1 104 ? -1.326 -4.493 -9.265 1.00 91.75 104 GLU A C 1
ATOM 819 O O . GLU A 1 104 ? -0.320 -5.156 -9.511 1.00 91.75 104 GLU A O 1
ATOM 824 N N . VAL A 1 105 ? -1.764 -4.288 -8.026 1.00 92.81 105 VAL A N 1
ATOM 825 C CA . VAL A 1 105 ? -1.219 -4.946 -6.839 1.00 92.81 105 VAL A CA 1
ATOM 826 C C . VAL A 1 105 ? -2.330 -5.719 -6.147 1.00 92.81 105 VAL A C 1
ATOM 828 O O . VAL A 1 105 ? -3.388 -5.170 -5.841 1.00 92.81 105 VAL A O 1
ATOM 831 N N . GLN A 1 106 ? -2.088 -7.001 -5.897 1.00 94.25 106 GLN A N 1
ATOM 832 C CA . GLN A 1 106 ? -2.994 -7.835 -5.120 1.00 94.25 106 GLN A CA 1
ATOM 833 C C . GLN A 1 106 ? -2.657 -7.694 -3.641 1.00 94.25 106 GLN A C 1
ATOM 835 O O . GLN A 1 106 ? -1.510 -7.885 -3.238 1.00 94.25 106 GLN A O 1
ATOM 840 N N . LEU A 1 107 ? -3.655 -7.335 -2.837 1.00 94.12 107 LEU A N 1
ATOM 841 C CA . LEU A 1 107 ? -3.508 -7.157 -1.398 1.00 94.12 107 LEU A CA 1
ATOM 842 C C . LEU A 1 107 ? -4.608 -7.925 -0.672 1.00 94.12 107 LEU A C 1
ATOM 844 O O . LEU A 1 107 ? -5.775 -7.866 -1.063 1.00 94.12 107 LEU A O 1
ATOM 848 N N . ALA A 1 108 ? -4.219 -8.601 0.406 1.00 94.06 108 ALA A N 1
ATOM 849 C CA . ALA A 1 108 ? -5.127 -9.158 1.396 1.00 94.06 108 ALA A CA 1
ATOM 850 C C . ALA A 1 108 ? -5.040 -8.305 2.666 1.00 94.06 108 ALA A C 1
ATOM 852 O O . ALA A 1 108 ? -3.955 -8.119 3.219 1.00 94.06 108 ALA A O 1
ATOM 853 N N . VAL A 1 109 ? -6.169 -7.760 3.115 1.00 92.62 109 VAL A N 1
ATOM 854 C CA . VAL A 1 109 ? -6.239 -6.912 4.310 1.00 92.62 109 VAL A CA 1
ATOM 855 C C . VAL A 1 109 ? -7.308 -7.445 5.248 1.00 92.62 109 VAL A C 1
ATOM 857 O O . VAL A 1 109 ? -8.438 -7.687 4.834 1.00 92.62 109 VAL A O 1
ATOM 860 N N . ARG A 1 110 ? -6.952 -7.599 6.524 1.00 92.25 110 ARG A N 1
ATOM 861 C CA . ARG A 1 110 ? -7.879 -7.938 7.604 1.00 92.25 110 ARG A CA 1
ATOM 862 C C . ARG A 1 110 ? -7.775 -6.884 8.694 1.00 92.25 110 ARG A C 1
ATOM 864 O O . ARG A 1 110 ? -6.672 -6.570 9.138 1.00 92.25 110 ARG A O 1
ATOM 871 N N . PHE A 1 111 ? -8.917 -6.369 9.131 1.00 88.88 111 PHE A N 1
ATOM 872 C CA . PHE A 1 111 ? -8.999 -5.522 10.312 1.00 88.88 111 PHE A CA 1
ATOM 873 C C . PHE A 1 111 ? -9.544 -6.346 11.480 1.00 88.88 111 PHE A C 1
ATOM 875 O O . PHE A 1 111 ? -10.622 -6.918 11.375 1.00 88.88 111 PHE A O 1
ATOM 882 N N . SER A 1 112 ? -8.795 -6.418 12.577 1.00 85.88 112 SER A N 1
ATOM 883 C CA . SER A 1 112 ? -9.185 -7.148 13.786 1.00 85.88 112 SER A CA 1
ATOM 884 C C . SER A 1 112 ? -9.333 -6.167 14.944 1.00 85.88 112 SER A C 1
ATOM 886 O O . SER A 1 112 ? -8.413 -5.398 15.223 1.00 85.88 112 SER A O 1
ATOM 888 N N . CYS A 1 113 ? -10.481 -6.191 15.620 1.00 72.31 113 CYS A N 1
ATOM 889 C CA . CYS A 1 113 ? -10.747 -5.377 16.801 1.00 72.31 113 CYS A CA 1
ATOM 890 C C . CYS A 1 113 ? -10.930 -6.304 18.000 1.00 72.31 113 CYS A C 1
ATOM 892 O O . CYS A 1 113 ? -11.901 -7.050 18.078 1.00 72.31 113 CYS A O 1
ATOM 894 N N . THR A 1 114 ? -10.002 -6.250 18.950 1.00 67.31 114 THR A N 1
ATOM 895 C CA . THR A 1 114 ? -10.046 -7.085 20.156 1.00 67.31 114 THR A CA 1
ATOM 896 C C . THR A 1 114 ? -11.026 -6.569 21.211 1.00 67.31 114 THR A C 1
ATOM 898 O O . THR A 1 114 ? -11.313 -7.281 22.168 1.00 67.31 114 THR A O 1
ATOM 901 N N . SER A 1 115 ? -11.560 -5.349 21.069 1.00 61.44 115 SER A N 1
ATOM 902 C CA . SER A 1 115 ? -12.496 -4.792 22.048 1.00 61.44 115 SER A CA 1
ATOM 903 C C . SER A 1 115 ? -13.445 -3.756 21.433 1.00 61.44 115 SER A C 1
ATOM 905 O O . SER A 1 115 ? -13.184 -2.552 21.434 1.00 61.44 115 SER A O 1
ATOM 907 N N . TYR A 1 116 ? -14.585 -4.242 20.933 1.00 57.41 116 TYR A N 1
ATOM 908 C CA . TYR A 1 116 ? -15.690 -3.417 20.420 1.00 57.41 116 TYR A CA 1
ATOM 909 C C . TYR A 1 116 ? -16.212 -2.429 21.479 1.00 57.41 116 TYR A C 1
ATOM 911 O O . TYR A 1 116 ? -16.538 -1.285 21.168 1.00 57.41 116 TYR A O 1
ATOM 919 N N . VAL A 1 117 ? -16.220 -2.855 22.748 1.00 58.19 117 VAL A N 1
ATOM 920 C CA . VAL A 1 117 ? -16.669 -2.057 23.900 1.00 58.19 117 VAL A CA 1
ATOM 921 C C . VAL A 1 117 ? -15.750 -0.856 24.142 1.00 58.19 117 VAL A C 1
ATOM 923 O O . VAL A 1 117 ? -16.244 0.249 24.344 1.00 58.19 117 VAL A O 1
ATOM 926 N N . ASN A 1 118 ? -14.426 -1.031 24.039 1.00 60.19 118 ASN A N 1
ATOM 927 C CA . ASN A 1 118 ? -13.471 0.080 24.150 1.00 60.19 118 ASN A CA 1
ATOM 928 C C . ASN A 1 118 ? -13.503 1.028 22.943 1.00 60.19 118 ASN A C 1
ATOM 930 O O . ASN A 1 118 ? -13.159 2.200 23.072 1.00 60.19 118 ASN A O 1
ATOM 934 N N . MET A 1 119 ? -13.878 0.540 21.758 1.00 61.38 119 MET A N 1
ATOM 935 C CA . MET A 1 119 ? -14.061 1.410 20.596 1.00 61.38 119 MET A CA 1
ATOM 936 C C . MET A 1 119 ? -15.309 2.283 20.772 1.00 61.38 119 MET A C 1
ATOM 938 O O . MET A 1 119 ? -15.215 3.497 20.632 1.00 61.38 119 MET A O 1
ATOM 942 N N . LEU A 1 120 ? -16.449 1.686 21.140 1.00 61.81 120 LEU A N 1
ATOM 943 C CA . LEU A 1 120 ? -17.687 2.415 21.434 1.00 61.81 120 LEU A CA 1
ATOM 944 C C . LEU A 1 120 ? -17.501 3.416 22.581 1.00 61.81 120 LEU A C 1
ATOM 946 O O . LEU A 1 120 ? -17.933 4.557 22.449 1.00 61.81 120 LEU A O 1
ATOM 950 N N . SER A 1 121 ? -16.795 3.040 23.654 1.00 59.50 121 SER A N 1
ATOM 951 C CA . SER A 1 121 ? -16.565 3.941 24.791 1.00 59.50 121 SER A CA 1
ATOM 952 C C . SER A 1 121 ? -15.763 5.194 24.411 1.00 59.50 121 SER A C 1
ATOM 954 O O . SER A 1 121 ? -16.068 6.285 24.897 1.00 59.50 121 SER A O 1
ATOM 956 N N . LYS A 1 122 ? -14.808 5.077 23.475 1.00 61.59 122 LYS A N 1
ATOM 957 C CA . LYS A 1 122 ? -14.063 6.221 22.919 1.00 61.59 122 LYS A CA 1
ATOM 958 C C . LYS A 1 122 ? -14.925 7.175 22.092 1.00 61.59 122 LYS A C 1
ATOM 960 O O . LYS A 1 122 ? -14.611 8.355 22.049 1.00 61.59 122 LYS A O 1
ATOM 965 N N . TYR A 1 123 ? -15.994 6.694 21.455 1.00 62.12 123 TYR A N 1
ATOM 966 C CA . TYR A 1 123 ? -16.953 7.554 20.746 1.00 62.12 123 TYR A CA 1
ATOM 967 C C . TYR A 1 123 ? -18.007 8.177 21.675 1.00 62.12 123 TYR A C 1
ATOM 969 O O . TYR A 1 123 ? -18.694 9.108 21.268 1.00 62.12 123 TYR A O 1
ATOM 977 N N . THR A 1 124 ? -18.148 7.676 22.908 1.00 63.44 124 THR A N 1
ATOM 978 C CA . THR A 1 124 ? -19.092 8.210 23.909 1.00 63.44 124 THR A CA 1
ATOM 979 C C . THR A 1 124 ? -18.480 9.227 24.873 1.00 63.44 124 THR A C 1
ATOM 981 O O . THR A 1 124 ? -19.207 9.792 25.687 1.00 63.44 124 THR A O 1
ATOM 984 N N . GLN A 1 125 ? -17.166 9.456 24.817 1.00 57.09 125 GLN A N 1
ATOM 985 C CA . GLN A 1 125 ? -16.512 10.489 25.620 1.00 57.09 125 GLN A CA 1
ATOM 986 C C . GLN A 1 125 ? -16.486 11.815 24.833 1.00 57.09 125 GLN A C 1
ATOM 988 O O . GLN A 1 125 ? -16.003 11.803 23.699 1.00 57.09 125 GLN A O 1
ATOM 993 N N . PRO A 1 126 ? -17.056 12.905 25.388 1.00 52.41 126 PRO A N 1
ATOM 994 C CA . PRO A 1 126 ? -17.135 14.213 24.734 1.00 52.41 126 PRO A CA 1
ATOM 995 C C . PRO A 1 126 ? -15.775 14.905 24.584 1.00 52.41 126 PRO A C 1
ATOM 997 O O . PRO A 1 126 ? -14.867 14.632 25.404 1.00 52.41 126 PRO A O 1
#